Protein AF-A0AAV5STC4-F1 (afdb_monomer_lite)

Foldseek 3Di:
DLVCCVVVLEAEDEAEDEAAPDPCQLVVLLSVLQRYAYYAYAYDDHPPDPQLQDDRNDGQDLCLVSVLSSVLHNYAEYHEHPLVRQCVQPLVSLVNNVVPVLVSPGQHKYKYRHAHDVWDADDDNQWTWTWADDPTGIMTITGHVVCPPPDPDD

Sequence (154 aa):
IINVIKTHKVEELTLVVGRNVTSDKVQFLFQLSSHIRSLHILQQRIKKSDMTHYFLGINGAEWSPIILEMFSKKLDKLFIDNCYYPAYLSDQSIDQLNGELPILGKKLLFSSSCLYPKGLNYMDNDHTVMVTKSAYPDRLNIIHSSRKHEQLEP

Radius of gyration: 14.81 Å; chains: 1; bounding box: 40×27×37 Å

Organism: NCBI:txid358040

Structure (mmCIF, N/CA/C/O backbone):
data_AF-A0AAV5STC4-F1
#
_entry.id   AF-A0AAV5STC4-F1
#
loop_
_atom_site.group_PDB
_atom_site.id
_atom_site.type_symbol
_atom_site.label_atom_id
_atom_site.label_alt_id
_atom_site.label_comp_id
_atom_site.label_asym_id
_atom_site.label_entity_id
_atom_site.label_seq_id
_atom_site.pdbx_PDB_ins_code
_atom_site.Cartn_x
_atom_site.Cartn_y
_atom_site.Cartn_z
_atom_site.occupancy
_atom_site.B_iso_or_equiv
_atom_site.auth_seq_id
_atom_site.auth_comp_id
_atom_site.auth_asym_id
_atom_site.auth_atom_id
_atom_site.pdbx_PDB_model_num
ATOM 1 N N . ILE A 1 1 ? -13.144 -11.340 -12.113 1.00 88.81 1 ILE A N 1
ATOM 2 C CA . ILE A 1 1 ? -12.749 -11.003 -10.720 1.00 88.81 1 ILE A CA 1
ATOM 3 C C . ILE A 1 1 ? -13.740 -10.029 -10.082 1.00 88.81 1 ILE A C 1
ATOM 5 O O . ILE A 1 1 ? -14.435 -10.448 -9.170 1.00 88.81 1 ILE A O 1
ATOM 9 N N . ILE A 1 2 ? -13.901 -8.797 -10.589 1.00 93.56 2 ILE A N 1
ATOM 10 C CA . ILE A 1 2 ? -14.789 -7.782 -9.974 1.00 93.56 2 ILE A CA 1
ATOM 11 C C . ILE A 1 2 ? -16.226 -8.276 -9.735 1.00 93.56 2 ILE A C 1
ATOM 13 O O . ILE A 1 2 ? -16.762 -8.079 -8.650 1.00 93.56 2 ILE A O 1
ATOM 17 N N . ASN A 1 3 ? -16.837 -8.969 -10.701 1.00 94.69 3 ASN A N 1
ATOM 18 C CA . ASN A 1 3 ? -18.195 -9.501 -10.520 1.00 94.69 3 ASN A CA 1
ATOM 19 C C . ASN A 1 3 ? -18.276 -10.515 -9.372 1.00 94.69 3 ASN A C 1
ATOM 21 O O . ASN A 1 3 ? -19.201 -10.451 -8.578 1.00 94.69 3 ASN A O 1
ATOM 25 N N . VAL A 1 4 ? -17.277 -11.392 -9.231 1.00 94.88 4 VAL A N 1
ATOM 26 C CA . VAL A 1 4 ? -17.226 -12.375 -8.136 1.00 94.88 4 VAL A CA 1
ATOM 27 C C . VAL A 1 4 ? -17.127 -11.667 -6.787 1.00 94.88 4 VAL A C 1
ATOM 29 O O . VAL A 1 4 ? -17.877 -12.020 -5.880 1.00 94.88 4 VAL A O 1
ATOM 32 N N . ILE A 1 5 ? -16.272 -10.641 -6.686 1.00 96.44 5 ILE A N 1
ATOM 33 C CA . ILE A 1 5 ? -16.122 -9.816 -5.478 1.00 96.44 5 ILE A CA 1
ATOM 34 C C . ILE A 1 5 ? -17.458 -9.185 -5.090 1.00 96.44 5 ILE A C 1
ATOM 36 O O . ILE A 1 5 ? -17.870 -9.281 -3.938 1.00 96.44 5 ILE A O 1
ATOM 40 N N . LYS A 1 6 ? -18.159 -8.587 -6.060 1.00 94.81 6 LYS A N 1
ATOM 41 C CA . LYS A 1 6 ? -19.464 -7.952 -5.843 1.00 94.81 6 LYS A CA 1
ATOM 42 C C . LYS A 1 6 ? -20.529 -8.958 -5.411 1.00 94.81 6 LYS A C 1
ATOM 44 O O . LYS A 1 6 ? -21.200 -8.736 -4.409 1.00 94.81 6 LYS A O 1
ATOM 49 N N . THR A 1 7 ? -20.674 -10.060 -6.146 1.00 97.12 7 THR A N 1
ATOM 50 C CA . THR A 1 7 ? -21.713 -11.070 -5.900 1.00 97.12 7 THR A CA 1
ATOM 51 C C . THR A 1 7 ? -21.542 -11.747 -4.544 1.00 97.12 7 THR A C 1
ATOM 53 O O . THR A 1 7 ? -22.525 -11.944 -3.837 1.00 97.12 7 THR A O 1
ATOM 56 N N . HIS A 1 8 ? -20.304 -12.061 -4.159 1.00 96.31 8 HIS A N 1
ATOM 57 C CA . HIS A 1 8 ? -20.018 -12.797 -2.925 1.00 96.31 8 HIS A CA 1
ATOM 58 C C . HIS A 1 8 ? -19.614 -11.890 -1.760 1.00 96.31 8 HIS A C 1
ATOM 60 O O . HIS A 1 8 ? -19.283 -12.400 -0.695 1.00 96.31 8 HIS A O 1
ATOM 66 N N . LYS A 1 9 ? -19.642 -10.561 -1.948 1.00 95.31 9 LYS A N 1
ATOM 67 C CA . LYS A 1 9 ? -19.222 -9.566 -0.947 1.00 95.31 9 LYS A CA 1
ATOM 68 C C . LYS A 1 9 ? -17.842 -9.890 -0.363 1.00 95.31 9 LYS A C 1
ATOM 70 O O . LYS A 1 9 ? -17.650 -9.892 0.848 1.00 95.31 9 LYS A O 1
ATOM 75 N N . VAL A 1 10 ? -16.895 -10.210 -1.243 1.00 97.19 10 VAL A N 1
ATOM 76 C CA . VAL A 1 10 ? -15.515 -10.502 -0.842 1.00 97.19 10 VAL A CA 1
ATOM 77 C C . VAL A 1 10 ? -14.919 -9.238 -0.226 1.00 97.19 10 VAL A C 1
ATOM 79 O O . VAL A 1 10 ? -14.908 -8.191 -0.867 1.00 97.19 10 VAL A O 1
ATOM 82 N N . GLU A 1 11 ? -14.430 -9.335 1.008 1.00 97.25 11 GLU A N 1
ATOM 83 C CA . GLU A 1 11 ? -13.796 -8.216 1.717 1.00 97.25 11 GLU A CA 1
ATOM 84 C C . GLU A 1 11 ? -12.265 -8.274 1.656 1.00 97.25 11 GLU A C 1
ATOM 86 O O . GLU A 1 11 ? -11.610 -7.246 1.829 1.00 97.25 11 GLU A O 1
ATOM 91 N N . GLU A 1 12 ? -11.696 -9.447 1.379 1.00 97.06 12 GLU A N 1
ATOM 92 C CA . GLU A 1 12 ? -10.254 -9.687 1.377 1.00 97.06 12 GLU A CA 1
ATOM 93 C C . GLU A 1 12 ? -9.846 -10.462 0.125 1.00 97.06 12 GLU A C 1
ATOM 95 O O . GLU A 1 12 ? -10.503 -11.431 -0.259 1.00 97.06 12 GLU A O 1
ATOM 100 N N . LEU A 1 13 ? -8.779 -10.021 -0.539 1.00 97.25 13 LEU A N 1
ATOM 101 C CA . LEU A 1 13 ? -8.304 -10.632 -1.774 1.00 97.25 13 LEU A CA 1
ATOM 102 C C . LEU A 1 13 ? -6.781 -10.718 -1.790 1.00 97.25 13 LEU A C 1
ATOM 104 O O . LEU A 1 13 ? -6.105 -9.706 -1.622 1.00 97.25 13 LEU A O 1
ATOM 108 N N . THR A 1 14 ? -6.264 -11.898 -2.123 1.00 97.19 14 THR A N 1
ATOM 109 C CA . THR A 1 14 ? -4.853 -12.095 -2.469 1.00 97.19 14 THR A CA 1
ATOM 110 C C . THR A 1 14 ? -4.707 -12.285 -3.975 1.00 97.19 14 THR A C 1
ATOM 112 O O . THR A 1 14 ? -5.398 -13.100 -4.589 1.00 97.19 14 THR A O 1
ATOM 115 N N . LEU A 1 15 ? -3.795 -11.530 -4.581 1.00 95.81 15 LEU A N 1
ATOM 116 C CA . LEU A 1 15 ? -3.429 -11.609 -5.987 1.00 95.81 15 LEU A CA 1
ATOM 117 C C . LEU A 1 15 ? -1.989 -12.087 -6.121 1.00 95.81 15 LEU A C 1
ATOM 119 O O . LEU A 1 15 ? -1.056 -11.364 -5.788 1.00 95.81 15 LEU A O 1
ATOM 123 N N . VAL A 1 16 ? -1.805 -13.273 -6.695 1.00 95.44 16 VAL A N 1
ATOM 124 C CA . VAL A 1 16 ? -0.484 -13.750 -7.114 1.00 95.44 16 VAL A CA 1
ATOM 125 C C 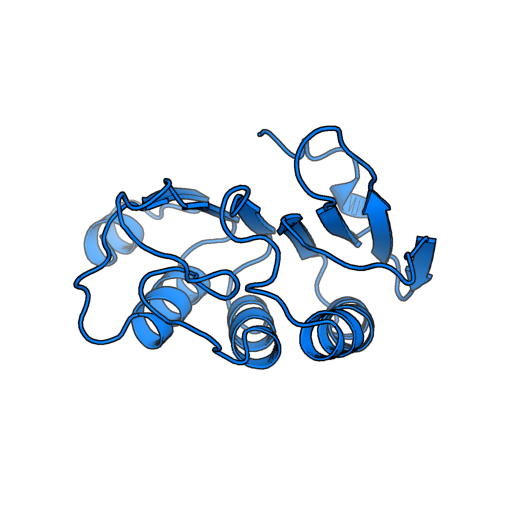. VAL A 1 16 ? -0.289 -13.382 -8.579 1.00 95.44 16 VAL A C 1
ATOM 127 O O . VAL A 1 16 ? -0.989 -13.887 -9.458 1.00 95.44 16 VAL A O 1
ATOM 130 N N . VAL A 1 17 ? 0.634 -12.463 -8.851 1.00 92.50 17 VAL A N 1
ATOM 131 C CA . VAL A 1 17 ? 0.780 -11.831 -10.163 1.00 92.50 17 VAL A CA 1
ATOM 132 C C . VAL A 1 17 ? 2.110 -12.206 -10.798 1.00 92.50 17 VAL A C 1
ATOM 134 O O . VAL A 1 17 ? 3.171 -11.848 -10.306 1.00 92.50 17 VAL A O 1
ATOM 137 N N . GLY A 1 18 ? 2.049 -12.897 -11.935 1.00 89.44 18 GLY A N 1
ATOM 138 C CA . GLY A 1 18 ? 3.185 -13.090 -12.836 1.00 89.44 18 GLY A CA 1
ATOM 139 C C . GLY A 1 18 ? 3.242 -11.992 -13.899 1.00 89.44 18 GLY A C 1
ATOM 140 O O . GLY A 1 18 ? 3.393 -10.806 -13.599 1.00 89.44 18 GLY A O 1
ATOM 141 N N . ARG A 1 19 ? 3.090 -12.382 -15.170 1.00 86.38 19 ARG A N 1
ATOM 142 C CA . ARG A 1 19 ? 2.962 -11.441 -16.291 1.00 86.38 19 ARG A CA 1
ATOM 143 C C . ARG A 1 19 ? 1.540 -10.874 -16.345 1.00 86.38 19 ARG A C 1
ATOM 145 O O . ARG A 1 19 ? 0.597 -11.614 -16.607 1.00 86.38 19 ARG A O 1
ATOM 152 N N . ASN A 1 20 ? 1.395 -9.562 -16.164 1.00 84.69 20 ASN A N 1
ATOM 153 C CA . ASN A 1 20 ? 0.096 -8.892 -16.221 1.00 84.69 20 ASN A CA 1
ATOM 154 C C . ASN A 1 20 ? -0.178 -8.280 -17.607 1.00 84.69 20 ASN A C 1
ATOM 156 O O . ASN A 1 20 ? 0.452 -7.299 -18.008 1.00 84.69 20 ASN A O 1
ATOM 160 N N . VAL A 1 21 ? -1.159 -8.837 -18.318 1.00 86.62 21 VAL A N 1
ATOM 161 C CA . VAL A 1 21 ? -1.604 -8.375 -19.648 1.00 86.62 21 VAL A CA 1
ATOM 162 C C . VAL A 1 21 ? -2.896 -7.550 -19.605 1.00 86.62 21 VAL A C 1
ATOM 164 O O . VAL A 1 21 ? -3.427 -7.198 -20.650 1.00 86.62 21 VAL A O 1
ATOM 167 N N . THR A 1 22 ? -3.395 -7.213 -18.412 1.00 88.38 22 THR A N 1
ATOM 168 C CA . THR A 1 22 ? -4.606 -6.391 -18.247 1.00 88.38 22 THR A CA 1
ATOM 169 C C . THR A 1 22 ? -4.404 -5.018 -18.887 1.00 88.38 22 THR A C 1
ATOM 171 O O . THR A 1 22 ? -3.362 -4.398 -18.663 1.00 88.38 22 THR A O 1
ATOM 174 N N . SER A 1 23 ? -5.376 -4.546 -19.669 1.00 86.00 23 SER A N 1
ATOM 175 C CA . SER A 1 23 ? -5.280 -3.309 -20.456 1.00 86.00 23 SER A CA 1
ATOM 176 C C . SER A 1 23 ? -5.098 -2.074 -19.574 1.00 86.00 23 SER A C 1
ATOM 178 O O . SER A 1 23 ? -4.173 -1.300 -19.792 1.00 86.00 23 SER A O 1
ATOM 180 N N . ASP A 1 24 ? -5.928 -1.941 -18.536 1.00 92.06 24 ASP A N 1
ATOM 181 C CA . ASP A 1 24 ? -5.891 -0.817 -17.600 1.00 92.06 24 ASP A CA 1
ATOM 182 C C . ASP A 1 24 ? -5.687 -1.309 -16.163 1.00 92.06 24 ASP A C 1
ATOM 184 O O . ASP A 1 24 ? -6.613 -1.634 -15.417 1.00 92.06 24 ASP A O 1
ATOM 188 N N . LYS A 1 25 ? -4.412 -1.438 -15.806 1.00 93.94 25 LYS A N 1
ATOM 189 C CA . LYS A 1 25 ? -3.957 -2.013 -14.537 1.00 93.94 25 LYS A CA 1
ATOM 190 C C . LYS A 1 25 ? -4.294 -1.106 -13.355 1.00 93.94 25 LYS A C 1
ATOM 192 O O . LYS A 1 25 ? -4.632 -1.609 -12.288 1.00 93.94 25 LYS A O 1
ATOM 197 N N . VAL A 1 26 ? -4.224 0.211 -13.554 1.00 95.94 26 VAL A N 1
ATOM 198 C CA . VAL A 1 26 ? -4.496 1.207 -12.511 1.00 95.94 26 VAL A CA 1
ATOM 199 C C . VAL A 1 26 ? -5.994 1.278 -12.239 1.00 95.94 26 VAL A C 1
ATOM 201 O O . VAL A 1 26 ? -6.405 1.153 -11.086 1.00 95.94 26 VAL A O 1
ATOM 204 N N . GLN A 1 27 ? -6.830 1.352 -13.283 1.00 96.50 27 GLN A N 1
ATOM 205 C CA . GLN A 1 27 ? -8.281 1.293 -13.091 1.00 96.50 27 GLN A CA 1
ATOM 206 C C . GLN A 1 27 ? -8.717 -0.022 -12.453 1.00 96.50 27 GLN A C 1
ATOM 208 O O . GLN A 1 27 ? -9.617 -0.032 -11.616 1.00 96.50 27 GLN A O 1
ATOM 213 N N . PHE A 1 28 ? -8.057 -1.134 -12.780 1.00 95.88 28 PHE A N 1
ATOM 214 C CA . PHE A 1 28 ? -8.330 -2.401 -12.113 1.00 95.88 28 PHE A CA 1
ATOM 215 C C . PHE A 1 28 ? -8.040 -2.342 -10.603 1.00 95.88 28 PHE A C 1
ATOM 217 O O . PHE A 1 28 ? -8.879 -2.778 -9.814 1.00 95.88 28 PHE A O 1
ATOM 224 N N . LEU A 1 29 ? -6.917 -1.752 -10.176 1.00 97.25 29 LEU A N 1
ATOM 225 C CA . LEU A 1 29 ? -6.619 -1.547 -8.752 1.00 97.25 29 LEU A CA 1
ATOM 226 C C . LEU A 1 29 ? -7.664 -0.661 -8.063 1.00 97.25 29 LEU A C 1
ATOM 228 O O . LEU A 1 29 ? -8.121 -1.004 -6.975 1.00 97.25 29 LEU A O 1
ATOM 232 N N . PHE A 1 30 ? -8.098 0.421 -8.712 1.00 98.25 30 PHE A N 1
ATOM 233 C CA . PHE A 1 30 ? -9.154 1.301 -8.199 1.00 98.25 30 PHE A CA 1
ATOM 234 C C . PHE A 1 30 ? -10.509 0.606 -8.086 1.00 98.25 30 PHE A C 1
ATOM 236 O O . PHE A 1 30 ? -11.264 0.831 -7.135 1.00 98.25 30 PHE A O 1
ATOM 243 N N . GLN A 1 31 ? -10.825 -0.269 -9.039 1.00 97.38 31 GLN A N 1
ATOM 244 C CA . GLN A 1 31 ? -12.013 -1.104 -8.960 1.00 97.38 31 GLN A CA 1
ATOM 245 C C . GLN A 1 31 ? -11.907 -2.074 -7.788 1.00 97.38 31 GLN A C 1
ATOM 247 O O . GLN A 1 31 ? -12.881 -2.222 -7.061 1.00 97.38 31 GLN A O 1
ATOM 252 N N . LEU A 1 32 ? -10.756 -2.702 -7.549 1.00 97.62 32 LEU A N 1
ATOM 253 C CA . LEU A 1 32 ? -10.580 -3.574 -6.387 1.00 97.62 32 LEU A CA 1
ATOM 254 C C . LEU A 1 32 ? -10.754 -2.806 -5.075 1.00 97.62 32 LEU A C 1
ATOM 256 O O . LEU A 1 32 ? -11.613 -3.172 -4.273 1.00 97.62 32 LEU A O 1
ATOM 260 N N . SER A 1 33 ? -10.028 -1.703 -4.893 1.00 98.19 33 SER A N 1
ATOM 261 C CA . SER A 1 33 ? -10.048 -0.900 -3.663 1.00 98.19 33 SER A CA 1
ATOM 262 C C . SER A 1 33 ? -11.387 -0.212 -3.379 1.00 98.19 33 SER A C 1
ATOM 264 O O . SER A 1 33 ? -11.652 0.180 -2.246 1.00 98.19 33 SER A O 1
ATOM 266 N N . SER A 1 34 ? -12.271 -0.105 -4.374 1.00 98.25 34 SER A N 1
ATOM 267 C CA . SER A 1 34 ? -13.665 0.317 -4.174 1.00 98.25 34 SER A CA 1
ATOM 268 C C . SER A 1 34 ? -14.553 -0.758 -3.535 1.00 98.25 34 SER A C 1
ATOM 270 O O . SER A 1 34 ? -15.596 -0.426 -2.978 1.00 98.25 34 SER A O 1
ATOM 272 N N . HIS A 1 35 ? -14.186 -2.040 -3.626 1.00 98.19 35 HIS A N 1
ATOM 273 C CA . HIS A 1 35 ? -15.071 -3.150 -3.248 1.00 98.19 35 HIS A CA 1
ATOM 274 C C . HIS A 1 35 ? -14.557 -3.997 -2.082 1.00 98.19 35 HIS A C 1
ATOM 276 O O . HIS A 1 35 ? -15.383 -4.577 -1.378 1.00 98.19 35 HIS A O 1
ATOM 282 N N . ILE A 1 36 ? -13.248 -4.025 -1.833 1.00 98.12 36 ILE A N 1
ATOM 283 C CA . ILE A 1 36 ? -12.621 -4.830 -0.773 1.00 98.12 36 ILE A CA 1
ATOM 284 C C . ILE A 1 36 ? -12.006 -3.938 0.311 1.00 98.12 36 ILE A C 1
ATOM 286 O O . ILE A 1 36 ? -11.661 -2.785 0.052 1.00 98.12 36 ILE A O 1
ATOM 290 N N . ARG A 1 37 ? -11.857 -4.478 1.522 1.00 97.88 37 ARG A N 1
ATOM 291 C CA . ARG A 1 37 ? -11.165 -3.834 2.648 1.00 97.88 37 ARG A CA 1
ATOM 292 C C . ARG A 1 37 ? -9.702 -4.241 2.749 1.00 97.88 37 ARG A C 1
ATOM 294 O O . ARG A 1 37 ? -8.908 -3.447 3.239 1.00 97.88 37 ARG A O 1
ATOM 301 N N . SER A 1 38 ? -9.339 -5.435 2.287 1.00 98.19 38 SER A N 1
ATOM 302 C CA . SER A 1 38 ? -7.967 -5.941 2.336 1.00 98.19 38 SER A CA 1
ATOM 303 C C . SER A 1 38 ? -7.511 -6.426 0.967 1.00 98.19 38 SER A C 1
ATOM 305 O O . SER A 1 38 ? -8.217 -7.193 0.308 1.00 98.19 38 SER A O 1
ATOM 307 N N . LEU A 1 39 ? -6.329 -5.985 0.545 1.00 98.19 39 LEU A N 1
ATOM 308 C CA . LEU A 1 39 ? -5.686 -6.429 -0.683 1.00 98.19 39 LEU A CA 1
ATOM 309 C C . LEU A 1 39 ? -4.245 -6.838 -0.400 1.00 98.19 39 LEU A C 1
ATOM 311 O O . LEU A 1 39 ? -3.452 -6.037 0.088 1.00 98.19 39 LEU A O 1
ATOM 315 N N . HIS A 1 40 ? -3.900 -8.059 -0.782 1.00 98.00 40 HIS A N 1
ATOM 316 C CA . HIS A 1 40 ? -2.533 -8.561 -0.795 1.00 98.00 40 HIS A CA 1
ATOM 317 C C . HIS A 1 40 ? -2.105 -8.840 -2.232 1.00 98.00 40 HIS A C 1
ATOM 319 O O . HIS A 1 40 ? -2.835 -9.474 -2.992 1.00 98.00 40 HIS A O 1
ATOM 325 N N . ILE A 1 41 ? -0.945 -8.333 -2.636 1.00 97.38 41 ILE A N 1
ATOM 326 C CA . ILE A 1 41 ? -0.399 -8.487 -3.983 1.00 97.38 41 ILE A CA 1
ATOM 327 C C . ILE A 1 41 ? 0.991 -9.097 -3.876 1.00 97.38 41 ILE A C 1
ATOM 329 O O . ILE A 1 41 ? 1.924 -8.437 -3.431 1.00 97.38 41 ILE A O 1
ATOM 333 N N . LEU A 1 42 ? 1.137 -10.323 -4.364 1.00 96.12 42 LEU A N 1
ATOM 334 C CA . LEU A 1 42 ? 2.406 -11.029 -4.470 1.00 96.12 42 LEU A CA 1
ATOM 335 C C . LEU A 1 42 ? 2.891 -11.003 -5.924 1.00 96.12 42 LEU A C 1
ATOM 337 O O . LEU A 1 42 ? 2.361 -11.714 -6.781 1.00 96.12 42 LEU A O 1
ATOM 341 N N . GLN A 1 43 ? 3.909 -10.195 -6.218 1.00 94.38 43 GLN A N 1
ATOM 342 C CA . GLN A 1 43 ? 4.527 -10.113 -7.541 1.00 94.38 43 GLN A CA 1
ATOM 343 C C . GLN A 1 43 ? 5.601 -11.198 -7.696 1.00 94.38 43 GLN A C 1
ATOM 345 O O . GLN A 1 43 ? 6.672 -11.166 -7.091 1.00 94.38 43 GLN A O 1
ATOM 350 N N . GLN A 1 44 ? 5.336 -12.152 -8.583 1.00 93.25 44 GLN A N 1
ATOM 351 C CA . GLN A 1 44 ? 6.293 -13.181 -8.967 1.00 93.25 44 GLN A CA 1
ATOM 352 C C . GLN A 1 44 ? 7.382 -12.605 -9.875 1.00 93.25 44 GLN A C 1
ATOM 354 O O . GLN A 1 44 ? 7.135 -11.711 -10.692 1.00 93.25 44 GLN A O 1
ATOM 359 N N . ARG A 1 45 ? 8.587 -13.176 -9.789 1.00 90.56 45 ARG A N 1
ATOM 360 C CA . ARG A 1 45 ? 9.691 -12.855 -10.698 1.00 90.56 45 ARG A CA 1
ATOM 361 C C . ARG A 1 45 ? 9.312 -13.177 -12.140 1.00 90.56 45 ARG A C 1
ATOM 363 O O . ARG A 1 45 ? 8.929 -14.302 -12.459 1.00 90.56 45 ARG A O 1
ATOM 370 N N . ILE A 1 46 ? 9.534 -12.229 -13.038 1.00 87.25 46 ILE A N 1
ATOM 371 C CA . ILE A 1 46 ? 9.406 -12.436 -14.477 1.00 87.25 46 ILE A CA 1
ATOM 372 C C . ILE A 1 46 ? 10.792 -12.751 -15.037 1.00 87.25 46 ILE A C 1
ATOM 374 O O . ILE A 1 46 ? 11.738 -11.972 -14.912 1.00 87.25 46 ILE A O 1
ATOM 378 N N . LYS A 1 47 ? 10.938 -13.936 -15.639 1.00 72.94 47 LYS A N 1
ATOM 379 C CA . LYS A 1 47 ? 12.184 -14.336 -16.305 1.00 72.94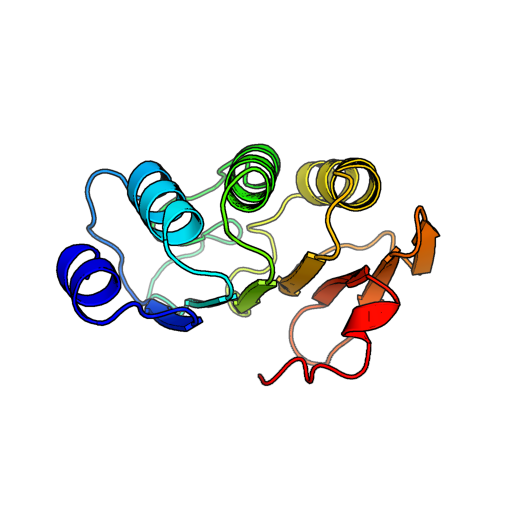 47 LYS A CA 1
ATOM 380 C C . LYS A 1 47 ? 12.455 -13.348 -17.454 1.00 72.94 47 LYS A C 1
ATOM 382 O O . LYS A 1 47 ? 11.602 -13.223 -18.328 1.00 72.94 47 LYS A O 1
ATOM 387 N N . LYS A 1 48 ? 13.649 -12.730 -17.468 1.00 61.00 48 LYS A N 1
ATOM 388 C CA . LYS A 1 48 ? 14.192 -11.793 -18.489 1.00 61.00 48 LYS A CA 1
ATOM 389 C C . LYS A 1 48 ? 13.947 -10.282 -18.306 1.00 61.00 48 LYS A C 1
ATOM 391 O O . LYS A 1 48 ? 14.035 -9.553 -19.288 1.00 61.00 48 LYS A O 1
ATOM 396 N N . SER A 1 49 ? 13.667 -9.784 -17.105 1.00 58.44 49 SER A N 1
ATOM 397 C CA . SER A 1 49 ? 13.579 -8.332 -16.888 1.00 58.44 49 SER A CA 1
ATOM 398 C C . SER A 1 49 ? 14.728 -7.818 -16.015 1.00 58.44 49 SER A C 1
ATOM 400 O O . SER A 1 49 ? 14.749 -8.117 -14.822 1.00 58.44 49 SER A O 1
ATOM 402 N N . ASP A 1 50 ? 15.585 -6.955 -16.561 1.00 65.00 50 ASP A N 1
ATOM 403 C CA . ASP A 1 50 ? 16.483 -6.073 -15.784 1.00 65.00 50 ASP A CA 1
ATOM 404 C C . ASP A 1 50 ? 15.713 -4.894 -15.143 1.00 65.00 50 ASP A C 1
ATOM 406 O O . ASP A 1 50 ? 16.271 -3.865 -14.771 1.00 65.00 50 ASP A O 1
ATOM 410 N N . MET A 1 51 ? 14.386 -5.012 -15.051 1.00 74.62 51 MET A N 1
ATOM 411 C CA . MET A 1 51 ? 13.494 -3.943 -14.626 1.00 74.62 51 MET A CA 1
ATOM 412 C C . MET A 1 51 ? 13.462 -3.868 -13.103 1.00 74.62 51 MET A C 1
ATOM 414 O O . MET A 1 51 ? 12.657 -4.526 -12.460 1.00 74.62 51 MET A O 1
ATOM 418 N N . THR A 1 52 ? 14.334 -3.056 -12.521 1.00 80.56 52 THR A N 1
ATOM 419 C CA . THR A 1 52 ? 14.395 -2.829 -11.068 1.00 80.56 52 THR A CA 1
ATOM 420 C C . THR A 1 52 ? 13.171 -2.088 -10.517 1.00 80.56 52 THR A C 1
ATOM 422 O O . THR A 1 52 ? 12.824 -2.281 -9.354 1.00 80.56 52 THR A O 1
ATOM 425 N N . HIS A 1 53 ? 12.485 -1.306 -11.359 1.00 89.69 53 HIS A N 1
ATOM 426 C CA . HIS A 1 53 ? 11.347 -0.448 -11.000 1.00 89.69 53 HIS A CA 1
ATOM 427 C C . HIS A 1 53 ? 10.001 -1.007 -11.498 1.00 89.69 53 HIS A C 1
ATOM 429 O O . HIS A 1 53 ? 9.111 -0.264 -11.917 1.00 89.69 53 HIS A O 1
ATOM 435 N N . TYR A 1 54 ? 9.867 -2.333 -11.521 1.00 91.50 54 TYR A N 1
ATOM 436 C CA . TYR A 1 54 ? 8.719 -3.023 -12.102 1.00 91.50 54 TYR A CA 1
ATOM 437 C C . TYR A 1 54 ? 7.668 -3.394 -11.057 1.00 91.50 54 TYR A C 1
ATOM 439 O O . TYR A 1 54 ? 7.982 -4.036 -10.057 1.00 91.50 54 TYR A O 1
ATOM 447 N N . PHE A 1 55 ? 6.399 -3.099 -11.337 1.00 94.25 55 PHE A N 1
ATOM 448 C CA . PHE A 1 55 ? 5.271 -3.632 -10.576 1.00 94.25 55 PHE A CA 1
ATOM 449 C C . PHE A 1 55 ? 4.029 -3.779 -11.462 1.00 94.25 55 PHE A C 1
ATOM 451 O O . PHE A 1 55 ? 3.707 -2.899 -12.260 1.00 94.25 55 PHE A O 1
ATOM 458 N N . LEU A 1 56 ? 3.338 -4.922 -11.365 1.00 92.56 56 LEU A N 1
ATOM 459 C CA . LEU A 1 56 ? 2.074 -5.206 -12.061 1.00 92.56 56 LEU A CA 1
ATOM 460 C C . LEU A 1 56 ? 2.081 -5.004 -13.584 1.00 92.56 56 LEU A C 1
ATOM 462 O O . LEU A 1 56 ? 1.019 -4.841 -14.179 1.00 92.56 56 LEU A O 1
ATOM 466 N N . GLY A 1 57 ? 3.230 -5.071 -14.254 1.00 90.31 57 GLY A N 1
ATOM 467 C CA . GLY A 1 57 ? 3.321 -4.853 -15.704 1.00 90.31 57 GLY A CA 1
ATOM 468 C C . GLY A 1 57 ? 3.603 -3.410 -16.104 1.00 90.31 57 GLY A C 1
ATOM 469 O O . GLY A 1 57 ? 3.470 -3.094 -17.283 1.00 90.31 57 GLY A O 1
ATOM 470 N N . ILE A 1 58 ? 3.961 -2.551 -15.148 1.00 91.56 58 ILE A N 1
ATOM 471 C CA . ILE A 1 58 ? 4.355 -1.160 -15.368 1.00 91.56 58 ILE A CA 1
ATOM 472 C C . ILE A 1 58 ? 5.775 -0.980 -14.828 1.00 91.56 58 ILE A C 1
ATOM 474 O O . ILE A 1 58 ? 6.096 -1.473 -13.747 1.00 91.56 58 ILE A O 1
ATOM 478 N N . ASN A 1 59 ? 6.627 -0.297 -15.588 1.00 90.50 59 ASN A N 1
ATOM 479 C CA . ASN A 1 59 ? 7.994 0.025 -15.190 1.00 90.50 59 ASN A CA 1
ATOM 480 C C . ASN A 1 59 ? 8.108 1.532 -14.935 1.00 90.50 59 ASN A C 1
ATOM 482 O O . ASN A 1 59 ? 7.698 2.307 -15.796 1.00 90.50 59 ASN A O 1
ATOM 486 N N . GLY A 1 60 ? 8.662 1.927 -13.786 1.00 89.25 60 GLY A N 1
ATOM 487 C CA . GLY A 1 60 ? 8.905 3.335 -13.442 1.00 89.25 60 GLY A CA 1
ATOM 488 C C . GLY A 1 60 ? 7.633 4.168 -13.253 1.00 89.25 60 GLY A C 1
ATOM 489 O O . GLY A 1 60 ? 7.607 5.329 -13.642 1.00 89.25 60 GLY A O 1
ATOM 490 N N . ALA A 1 61 ? 6.560 3.569 -12.728 1.00 92.56 61 ALA A N 1
ATOM 491 C CA . ALA A 1 61 ? 5.339 4.310 -12.416 1.00 92.56 61 ALA A CA 1
ATOM 492 C C . ALA A 1 61 ? 5.481 5.084 -11.098 1.00 92.56 61 ALA A C 1
ATOM 494 O O . ALA A 1 61 ? 6.096 4.589 -10.154 1.00 92.56 61 ALA A O 1
ATOM 495 N N . GLU A 1 62 ? 4.810 6.229 -10.997 1.00 94.69 62 GLU A N 1
ATOM 496 C CA . GLU A 1 62 ? 4.634 6.939 -9.727 1.00 94.69 62 GLU A CA 1
ATOM 497 C C . GLU A 1 62 ? 3.519 6.272 -8.911 1.00 94.69 62 GLU A C 1
ATOM 499 O O . GLU A 1 62 ? 2.328 6.537 -9.096 1.00 94.69 62 GLU A O 1
ATOM 504 N N . TRP A 1 63 ? 3.899 5.346 -8.029 1.00 97.00 63 TRP A N 1
ATOM 505 C CA . TRP A 1 63 ? 2.947 4.514 -7.283 1.00 97.00 63 TRP A CA 1
ATOM 506 C C . TRP A 1 63 ? 2.294 5.217 -6.098 1.00 97.00 63 TRP A C 1
ATOM 508 O O . TRP A 1 63 ? 1.197 4.823 -5.708 1.00 97.00 63 TRP A O 1
ATOM 518 N N . SER A 1 64 ? 2.922 6.258 -5.551 1.00 98.06 64 SER A N 1
ATOM 519 C CA . SER A 1 64 ? 2.373 7.019 -4.426 1.00 98.06 64 SER A CA 1
ATOM 520 C C . SER A 1 64 ? 0.942 7.541 -4.666 1.00 98.06 64 SER A C 1
ATOM 522 O O . SER A 1 64 ? 0.040 7.106 -3.943 1.00 98.06 64 SER A O 1
ATOM 524 N N . PRO A 1 65 ? 0.654 8.357 -5.707 1.00 98.25 65 PRO A N 1
ATOM 525 C CA . PRO A 1 65 ? -0.706 8.855 -5.949 1.00 98.25 65 PRO A CA 1
ATOM 526 C C . PRO A 1 65 ? -1.719 7.732 -6.217 1.00 98.25 65 PRO A C 1
ATOM 528 O O . PRO A 1 65 ? -2.890 7.854 -5.867 1.00 98.25 65 PRO A O 1
ATOM 531 N N . ILE A 1 66 ? -1.278 6.610 -6.796 1.00 98.50 66 ILE A N 1
ATOM 532 C CA . ILE A 1 66 ? -2.133 5.441 -7.038 1.00 98.50 66 ILE A CA 1
ATOM 533 C C . ILE A 1 66 ? -2.510 4.774 -5.709 1.00 98.50 66 ILE A C 1
ATOM 535 O O . ILE A 1 66 ? -3.678 4.472 -5.485 1.00 98.50 66 ILE A O 1
ATOM 539 N N . ILE A 1 67 ? -1.542 4.551 -4.819 1.00 98.69 67 ILE A N 1
ATOM 540 C CA . ILE A 1 67 ? -1.770 3.924 -3.509 1.00 98.69 67 ILE A CA 1
ATOM 541 C C . ILE A 1 67 ? -2.646 4.822 -2.626 1.00 98.69 67 ILE A C 1
ATOM 543 O O . ILE A 1 67 ? -3.581 4.327 -1.995 1.00 98.69 67 ILE A O 1
ATOM 547 N N . LEU A 1 68 ? -2.405 6.135 -2.626 1.00 98.62 68 LEU A N 1
ATOM 548 C CA . LEU A 1 68 ? -3.236 7.108 -1.911 1.00 98.62 68 LEU A CA 1
ATOM 549 C C . LEU A 1 68 ? -4.690 7.063 -2.394 1.00 98.62 68 LEU A C 1
ATOM 551 O O . LEU A 1 68 ? -5.612 6.945 -1.587 1.00 98.62 68 LEU A O 1
ATOM 555 N N . GLU A 1 69 ? -4.901 7.040 -3.711 1.00 98.44 69 GLU A N 1
ATOM 556 C CA . GLU A 1 69 ? -6.236 6.913 -4.302 1.00 98.44 69 GLU A CA 1
ATOM 557 C C . GLU A 1 69 ? -6.872 5.533 -4.055 1.00 98.44 69 GLU A C 1
ATOM 559 O O . GLU A 1 69 ? -8.092 5.391 -4.004 1.00 98.44 69 GLU A O 1
ATOM 564 N N . MET A 1 70 ? -6.081 4.476 -3.856 1.00 98.69 70 MET A N 1
ATOM 565 C CA . MET A 1 70 ? -6.626 3.197 -3.400 1.00 98.69 70 MET A CA 1
ATOM 566 C C . MET A 1 70 ? -7.163 3.301 -1.969 1.00 98.69 70 MET A C 1
ATOM 568 O O . MET A 1 70 ? -8.259 2.806 -1.700 1.00 98.69 70 MET A O 1
ATOM 572 N N . PHE A 1 71 ? -6.434 3.957 -1.064 1.00 98.62 71 PHE A N 1
ATOM 573 C CA . PHE A 1 71 ? -6.866 4.145 0.321 1.00 98.62 71 PHE A CA 1
ATOM 574 C C . PHE A 1 71 ? -7.984 5.180 0.484 1.00 98.62 71 PHE A C 1
ATOM 576 O O . PHE A 1 71 ? -8.761 5.049 1.430 1.00 98.62 71 PHE A O 1
ATOM 583 N N . SER A 1 72 ? -8.146 6.138 -0.436 1.00 97.44 72 SER A N 1
ATOM 584 C CA . SER A 1 72 ? -9.284 7.079 -0.440 1.00 97.44 72 SER A CA 1
ATOM 585 C C . SER A 1 72 ? -10.644 6.376 -0.618 1.00 97.44 72 SER A C 1
ATOM 587 O O . SER A 1 72 ? -11.695 6.943 -0.318 1.00 97.44 72 SER A O 1
ATOM 589 N N . LYS A 1 73 ? -10.633 5.113 -1.068 1.00 97.56 73 LYS A N 1
ATOM 590 C CA . LYS A 1 73 ? -11.815 4.278 -1.325 1.00 97.56 73 LYS A CA 1
ATOM 591 C C . LYS A 1 73 ? -12.156 3.396 -0.109 1.00 97.56 73 LYS A C 1
ATOM 593 O O . LYS A 1 73 ? -11.987 3.797 1.043 1.00 97.56 73 LYS A O 1
ATOM 598 N N . LYS A 1 74 ? -12.679 2.184 -0.337 1.00 97.69 74 LYS A N 1
ATOM 599 C CA . LYS A 1 74 ? -13.086 1.233 0.717 1.00 97.69 74 LYS A CA 1
ATOM 600 C C . LYS A 1 74 ? -11.893 0.513 1.364 1.00 97.69 74 LYS A C 1
ATOM 602 O O . LYS A 1 74 ? -12.032 -0.008 2.466 1.00 97.69 74 LYS A O 1
ATOM 607 N N . LEU A 1 75 ? -10.737 0.494 0.702 1.00 98.44 75 LEU A N 1
ATOM 608 C CA . LEU A 1 75 ? -9.556 -0.237 1.151 1.00 98.44 75 LEU A CA 1
ATOM 609 C C . LEU A 1 75 ? -9.021 0.287 2.488 1.00 98.44 75 LEU A C 1
ATOM 611 O O . LEU A 1 75 ? -8.821 1.487 2.660 1.00 98.44 75 LEU A O 1
ATOM 615 N N . ASP A 1 76 ? -8.749 -0.634 3.401 1.00 98.06 76 ASP A N 1
ATOM 616 C CA . ASP A 1 76 ? -8.191 -0.375 4.726 1.00 98.06 76 ASP A CA 1
ATOM 617 C C . ASP A 1 76 ? -6.817 -1.026 4.911 1.00 98.06 76 ASP A C 1
ATOM 619 O O . ASP A 1 76 ? -6.014 -0.543 5.711 1.00 98.06 76 ASP A O 1
ATOM 623 N N . LYS A 1 77 ? -6.549 -2.121 4.188 1.00 98.25 77 LYS A N 1
ATOM 624 C CA . LYS A 1 77 ? -5.285 -2.853 4.242 1.00 98.25 77 LYS A CA 1
ATOM 625 C C . LYS A 1 77 ? -4.721 -3.078 2.848 1.00 98.25 77 LYS A C 1
ATOM 627 O O . LYS A 1 77 ? -5.432 -3.557 1.964 1.00 98.25 77 LYS A O 1
ATOM 632 N N . LEU A 1 78 ? -3.440 -2.781 2.675 1.00 98.38 78 LEU A N 1
ATOM 633 C CA . LEU A 1 78 ? -2.708 -3.068 1.451 1.00 98.38 78 LEU A CA 1
ATOM 634 C C . LEU A 1 78 ? -1.350 -3.674 1.782 1.00 98.38 78 LEU A C 1
ATOM 636 O O . LEU A 1 78 ? -0.530 -3.056 2.457 1.00 98.38 78 LEU A O 1
ATOM 640 N N . PHE A 1 79 ? -1.125 -4.864 1.244 1.00 97.12 79 PHE A N 1
ATOM 641 C CA . PHE A 1 79 ? 0.124 -5.597 1.333 1.00 97.12 79 PHE A CA 1
ATOM 642 C C . PHE A 1 79 ? 0.688 -5.800 -0.063 1.00 97.12 79 PHE A C 1
ATOM 644 O O . PHE A 1 79 ? 0.002 -6.342 -0.930 1.00 97.12 79 PHE A O 1
ATOM 651 N N . ILE A 1 80 ? 1.927 -5.372 -0.291 1.00 97.31 80 ILE A N 1
ATOM 652 C CA . ILE A 1 80 ? 2.614 -5.571 -1.566 1.00 97.31 80 ILE A CA 1
ATOM 653 C C . ILE A 1 80 ? 3.942 -6.286 -1.334 1.00 97.31 80 ILE A C 1
ATOM 655 O O . ILE A 1 80 ? 4.889 -5.724 -0.784 1.00 97.31 80 ILE A O 1
ATOM 659 N N . ASP A 1 81 ? 4.024 -7.513 -1.833 1.00 95.06 81 ASP A N 1
ATOM 660 C CA . ASP A 1 81 ? 5.244 -8.303 -1.869 1.00 95.06 81 ASP A CA 1
ATOM 661 C C . ASP A 1 81 ? 5.827 -8.264 -3.268 1.00 95.06 81 ASP A C 1
ATOM 663 O O . ASP A 1 81 ? 5.447 -9.014 -4.169 1.00 95.06 81 ASP A O 1
ATOM 667 N N . ASN A 1 82 ? 6.774 -7.350 -3.442 1.00 94.50 82 ASN A N 1
ATOM 668 C CA . ASN A 1 82 ? 7.487 -7.145 -4.690 1.00 94.50 82 ASN A CA 1
ATOM 669 C C . ASN A 1 82 ? 8.988 -7.380 -4.504 1.00 94.50 82 ASN A C 1
ATOM 671 O O . ASN A 1 82 ? 9.830 -6.578 -4.909 1.00 94.50 82 ASN A O 1
ATOM 675 N N . CYS A 1 83 ? 9.324 -8.499 -3.857 1.00 91.75 83 CYS A N 1
ATOM 676 C CA . CYS A 1 83 ? 10.675 -8.784 -3.378 1.00 91.75 83 CYS A CA 1
ATOM 677 C C . CYS A 1 83 ? 11.742 -8.811 -4.483 1.00 91.75 83 CYS A C 1
ATOM 679 O O . CYS A 1 83 ? 12.915 -8.562 -4.220 1.00 91.75 83 CYS A O 1
ATOM 681 N N . TYR A 1 84 ? 11.348 -9.123 -5.719 1.00 91.62 84 TYR A N 1
ATOM 682 C CA . TYR A 1 84 ? 12.261 -9.168 -6.862 1.00 91.62 84 TYR A CA 1
ATOM 683 C C . TYR A 1 84 ? 12.523 -7.795 -7.489 1.00 91.62 84 TYR A C 1
ATOM 685 O O . TYR A 1 84 ? 13.503 -7.652 -8.219 1.00 91.62 84 TYR A O 1
ATOM 693 N N . TYR A 1 85 ? 11.672 -6.805 -7.209 1.00 93.00 85 TYR A N 1
ATOM 694 C CA . TYR A 1 85 ? 11.718 -5.472 -7.808 1.00 93.00 85 TYR A CA 1
ATOM 695 C C . TYR A 1 85 ? 11.471 -4.377 -6.750 1.00 93.00 85 TYR A C 1
ATOM 697 O O . TYR A 1 85 ? 10.575 -3.553 -6.917 1.00 93.00 85 TYR A O 1
ATOM 705 N N . PRO A 1 86 ? 12.235 -4.342 -5.639 1.00 93.06 86 PRO A N 1
ATOM 706 C CA . PRO A 1 86 ? 11.930 -3.482 -4.491 1.00 93.06 86 PRO A CA 1
ATOM 707 C C . PRO A 1 86 ? 12.071 -1.981 -4.770 1.00 93.06 86 PRO A C 1
ATOM 709 O O . PRO A 1 86 ? 11.531 -1.178 -4.018 1.00 93.06 86 PRO A O 1
ATOM 712 N N . ALA A 1 87 ? 12.758 -1.598 -5.850 1.00 93.62 87 ALA A N 1
ATOM 713 C CA . ALA A 1 87 ? 12.902 -0.206 -6.270 1.00 93.62 87 ALA A CA 1
ATOM 714 C C . ALA A 1 87 ? 11.691 0.313 -7.070 1.00 93.62 87 ALA A C 1
ATOM 716 O O . ALA A 1 87 ? 11.698 1.456 -7.509 1.00 93.62 87 ALA A O 1
ATOM 717 N N . TYR A 1 88 ? 10.637 -0.490 -7.273 1.00 95.25 88 TYR A N 1
ATOM 718 C CA . TYR A 1 88 ? 9.408 -0.013 -7.922 1.00 95.25 88 TYR A CA 1
ATOM 719 C C . TYR A 1 88 ? 8.773 1.176 -7.193 1.00 95.25 88 TYR A C 1
ATOM 721 O O . TYR A 1 88 ? 8.115 1.994 -7.828 1.00 95.25 88 TYR A O 1
ATOM 729 N N . LEU A 1 89 ? 8.977 1.259 -5.878 1.00 95.31 89 LEU A N 1
ATOM 730 C CA . LEU A 1 89 ? 8.595 2.393 -5.061 1.00 95.31 89 LEU A CA 1
ATOM 731 C C . LEU A 1 89 ? 9.827 3.288 -4.895 1.00 95.31 89 LEU A C 1
ATOM 733 O O . LEU A 1 89 ? 10.771 2.914 -4.202 1.00 95.31 89 LEU A O 1
ATOM 737 N N . SER A 1 90 ? 9.833 4.438 -5.572 1.00 94.81 90 SER A N 1
ATOM 738 C CA . SER A 1 90 ? 10.934 5.404 -5.499 1.00 94.81 90 SER A CA 1
ATOM 739 C C . SER A 1 90 ? 11.041 6.031 -4.105 1.00 94.81 90 SER A C 1
ATOM 741 O O . SER A 1 90 ? 10.045 6.120 -3.385 1.00 94.81 90 SER A O 1
ATOM 743 N N . ASP A 1 91 ? 12.221 6.546 -3.745 1.00 95.19 91 ASP A N 1
ATOM 744 C CA . ASP A 1 91 ? 12.417 7.290 -2.490 1.00 95.19 91 ASP A CA 1
ATOM 745 C C . ASP A 1 91 ? 11.411 8.441 -2.348 1.00 95.19 91 ASP A C 1
ATOM 747 O O . ASP A 1 91 ? 10.859 8.645 -1.272 1.00 95.19 91 ASP A O 1
ATOM 751 N N . GLN A 1 92 ? 11.115 9.149 -3.445 1.00 95.75 92 GLN A N 1
ATOM 752 C CA . GLN A 1 92 ? 10.113 10.216 -3.467 1.00 95.75 92 GLN A CA 1
ATOM 753 C C . GLN A 1 92 ? 8.697 9.682 -3.216 1.00 95.75 92 GLN A C 1
ATOM 755 O O . GLN A 1 92 ? 7.942 10.289 -2.460 1.00 95.75 92 GLN A O 1
ATOM 760 N N . SER A 1 93 ? 8.333 8.544 -3.816 1.00 96.62 93 SER A N 1
ATOM 761 C CA . SER A 1 93 ? 7.047 7.899 -3.538 1.00 96.62 93 SER A CA 1
ATOM 762 C C . SER A 1 93 ? 6.945 7.466 -2.071 1.00 96.62 93 SER A C 1
ATOM 764 O O . SER A 1 93 ? 5.883 7.599 -1.472 1.00 96.62 93 SER A O 1
ATOM 766 N N . ILE A 1 94 ? 8.035 6.984 -1.468 1.00 96.88 94 ILE A N 1
ATOM 767 C CA . ILE A 1 94 ? 8.079 6.629 -0.042 1.00 96.88 94 ILE A CA 1
ATOM 768 C C . ILE A 1 94 ? 7.925 7.870 0.832 1.00 96.88 94 ILE A C 1
ATOM 770 O O . ILE A 1 94 ? 7.114 7.841 1.758 1.00 96.88 94 ILE A O 1
ATOM 774 N N . ASP A 1 95 ? 8.669 8.939 0.527 1.00 96.94 95 ASP A N 1
ATOM 775 C CA . ASP A 1 95 ? 8.604 10.246 1.196 1.00 96.94 95 ASP A CA 1
ATOM 776 C C . ASP A 1 95 ? 7.164 10.782 1.198 1.00 96.94 95 ASP A C 1
ATOM 778 O O . ASP A 1 95 ? 6.632 11.164 2.240 1.00 96.94 95 ASP A O 1
ATOM 782 N N . GLN A 1 96 ? 6.489 10.707 0.052 1.00 98.00 96 GLN A N 1
ATOM 783 C CA . GLN A 1 96 ? 5.102 11.134 -0.077 1.00 98.00 96 GLN A CA 1
ATOM 784 C C . GLN A 1 96 ? 4.132 10.237 0.708 1.00 98.00 96 GLN A C 1
ATOM 786 O O . GLN A 1 96 ? 3.308 10.737 1.471 1.00 98.00 96 GLN A O 1
ATOM 791 N N . LEU A 1 97 ? 4.238 8.910 0.579 1.00 98.19 97 LEU A N 1
ATOM 792 C CA . LEU A 1 97 ? 3.343 7.980 1.274 1.00 98.19 97 LEU A CA 1
ATOM 793 C C . LEU A 1 97 ? 3.435 8.104 2.795 1.00 98.19 97 LEU A C 1
ATOM 795 O O . LEU A 1 97 ? 2.413 8.011 3.473 1.00 98.19 97 LEU A O 1
ATOM 799 N N . ASN A 1 98 ? 4.635 8.321 3.337 1.00 96.62 98 ASN A N 1
ATOM 800 C CA . ASN A 1 98 ? 4.815 8.452 4.778 1.00 96.62 98 ASN A CA 1
ATOM 801 C C . ASN A 1 98 ? 4.348 9.798 5.349 1.00 96.62 98 ASN A C 1
ATOM 803 O O . ASN A 1 98 ? 3.992 9.847 6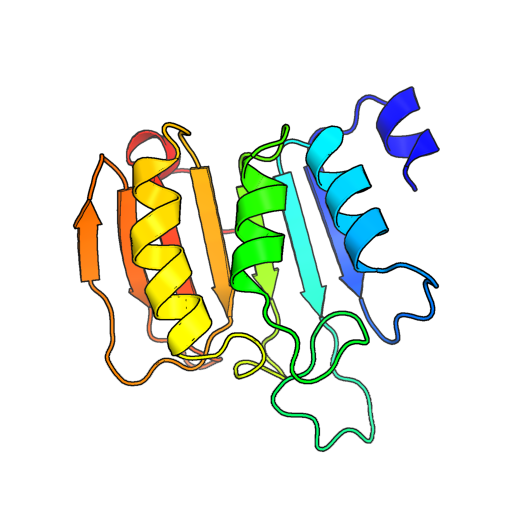.526 1.00 96.62 98 ASN A O 1
ATOM 807 N N . GLY A 1 99 ? 4.296 10.848 4.524 1.00 96.44 99 GLY A N 1
ATOM 808 C CA . GLY A 1 99 ? 3.688 12.126 4.889 1.00 96.44 99 GLY A CA 1
ATOM 809 C C . GLY A 1 99 ? 2.164 12.146 4.733 1.00 96.44 99 GLY A C 1
ATOM 810 O O . GLY A 1 99 ? 1.485 12.807 5.511 1.00 96.44 99 GLY A O 1
ATOM 811 N N . GLU A 1 100 ? 1.612 11.422 3.753 1.00 98.31 100 GLU A N 1
ATOM 812 C CA . GLU A 1 100 ? 0.193 11.544 3.384 1.00 98.31 100 GLU A CA 1
ATOM 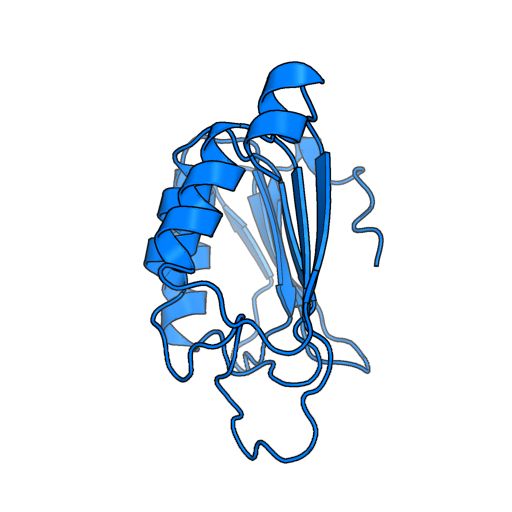813 C C . GLU A 1 100 ? -0.719 10.447 3.957 1.00 98.31 100 GLU A C 1
ATOM 815 O O . GLU A 1 100 ? -1.861 10.730 4.322 1.00 98.31 100 GLU A O 1
ATOM 820 N N . LEU A 1 101 ? -0.256 9.197 4.081 1.00 98.06 101 LEU A N 1
ATOM 821 C CA . LEU A 1 101 ? -1.106 8.119 4.605 1.00 98.06 101 LEU A CA 1
ATOM 822 C C . LEU A 1 101 ? -1.535 8.333 6.070 1.00 98.06 101 LEU A C 1
ATOM 824 O O . LEU A 1 101 ? -2.717 8.119 6.353 1.00 98.06 101 LEU A O 1
ATOM 828 N N . PRO A 1 102 ? -0.659 8.774 6.999 1.00 98.00 102 PRO A N 1
ATOM 829 C CA . PRO A 1 102 ? -1.058 9.005 8.390 1.00 98.00 102 PRO A CA 1
ATOM 830 C C . PRO A 1 102 ? -2.153 10.069 8.561 1.00 98.00 102 PRO A C 1
ATOM 832 O O . PRO A 1 102 ? -3.014 9.933 9.430 1.00 98.00 102 PRO A O 1
ATOM 835 N N . ILE A 1 103 ? -2.161 11.102 7.712 1.00 97.25 103 ILE A N 1
ATOM 836 C CA . ILE A 1 103 ? -3.122 12.218 7.775 1.00 97.25 103 ILE A CA 1
ATOM 837 C C . ILE A 1 103 ? -4.420 11.961 6.996 1.00 97.25 103 ILE A C 1
ATOM 839 O O . ILE A 1 103 ? -5.326 12.791 7.033 1.00 97.25 103 ILE A O 1
ATOM 843 N N . LEU A 1 104 ? -4.566 10.809 6.327 1.00 95.69 104 LEU A N 1
ATOM 844 C CA . LEU A 1 104 ? -5.760 10.470 5.538 1.00 95.69 104 LEU A CA 1
ATOM 845 C C . LEU A 1 104 ? -7.028 10.286 6.403 1.00 95.69 104 LEU A C 1
ATOM 847 O O . LEU A 1 104 ? -8.128 10.108 5.881 1.00 95.69 104 LEU A O 1
ATOM 851 N N . GLY A 1 105 ? -6.892 10.285 7.734 1.00 94.25 105 GLY A N 1
ATOM 852 C CA . GLY A 1 105 ? -8.010 10.129 8.671 1.00 94.25 105 GLY A CA 1
ATOM 853 C C . GLY A 1 105 ? -8.604 8.718 8.692 1.00 94.25 105 GLY A C 1
ATOM 854 O O . GLY A 1 105 ? -9.698 8.507 9.218 1.00 94.25 105 GLY A O 1
ATOM 855 N N . LYS A 1 106 ? -7.898 7.734 8.121 1.00 96.12 106 LYS A N 1
ATOM 856 C CA . LYS A 1 106 ? -8.306 6.327 8.110 1.00 96.12 106 LYS A CA 1
ATOM 857 C C . LYS A 1 106 ? -7.444 5.524 9.063 1.00 96.12 106 LYS A C 1
ATOM 859 O O . LYS A 1 106 ? -6.237 5.695 9.121 1.00 96.12 106 LYS A O 1
ATOM 864 N N . LYS A 1 107 ? -8.064 4.562 9.745 1.00 97.25 107 LYS A N 1
ATOM 865 C CA . LYS A 1 107 ? -7.328 3.506 10.439 1.00 97.25 107 LYS A CA 1
ATOM 866 C C . LYS A 1 107 ? -6.841 2.547 9.366 1.00 97.25 107 LYS A C 1
ATOM 868 O O . LYS A 1 107 ? -7.603 1.650 9.012 1.00 97.25 107 LYS A O 1
ATOM 873 N N . LEU A 1 108 ? -5.650 2.742 8.814 1.00 97.31 108 LEU A N 1
ATOM 874 C CA . LEU A 1 108 ? -5.137 1.908 7.724 1.00 97.31 108 LEU A CA 1
ATOM 875 C C . LEU A 1 108 ? -3.960 1.030 8.148 1.00 97.31 108 LEU A C 1
ATOM 877 O O . LEU A 1 108 ? -3.345 1.229 9.198 1.00 97.31 108 LEU A O 1
ATOM 881 N N . LEU A 1 109 ? -3.685 0.026 7.323 1.00 98.00 109 LEU A N 1
ATOM 882 C CA . LEU A 1 109 ? -2.504 -0.818 7.402 1.00 98.00 109 LEU A CA 1
ATOM 883 C C . LEU A 1 109 ? -1.902 -0.914 5.998 1.00 98.00 109 LEU A C 1
ATOM 885 O O . LEU A 1 109 ? -2.486 -1.504 5.093 1.00 98.00 109 LEU A O 1
ATOM 889 N N . PHE A 1 110 ? -0.721 -0.344 5.818 1.00 98.00 110 PHE A N 1
ATOM 890 C CA . PHE A 1 110 ? 0.045 -0.444 4.587 1.00 98.00 110 PHE A CA 1
ATOM 891 C C . PHE A 1 110 ? 1.384 -1.125 4.860 1.00 98.00 110 PHE A C 1
ATOM 893 O O . PHE A 1 110 ? 2.117 -0.714 5.760 1.00 98.00 110 PHE A O 1
ATOM 900 N N . SER A 1 111 ? 1.700 -2.158 4.082 1.00 96.94 111 SER A N 1
ATOM 901 C CA . SER A 1 111 ? 3.003 -2.818 4.097 1.00 96.94 111 SER A CA 1
ATOM 902 C C . SER A 1 111 ? 3.466 -3.097 2.676 1.00 96.94 111 SER A C 1
ATOM 904 O O . SER A 1 111 ? 2.711 -3.615 1.854 1.00 96.94 111 SER A O 1
ATOM 906 N N . SER A 1 112 ? 4.717 -2.774 2.380 1.00 96.38 112 SER A N 1
ATOM 907 C CA . SER A 1 112 ? 5.260 -2.906 1.036 1.00 96.38 112 SER A CA 1
ATOM 908 C C . SER A 1 112 ? 6.734 -3.262 1.065 1.00 96.38 112 SER A C 1
ATOM 910 O O . SER A 1 112 ? 7.490 -2.645 1.811 1.00 96.38 112 SER A O 1
ATOM 912 N N . SER A 1 113 ? 7.168 -4.178 0.194 1.00 95.06 113 SER A N 1
ATOM 913 C CA . SER A 1 113 ? 8.588 -4.269 -0.171 1.00 95.06 113 SER A CA 1
ATOM 914 C C . SER A 1 113 ? 9.078 -2.909 -0.678 1.00 95.06 113 SER A C 1
ATOM 916 O O . SER A 1 113 ? 8.371 -2.241 -1.433 1.00 95.06 113 SER A O 1
ATOM 918 N N . CYS A 1 114 ? 10.273 -2.497 -0.280 1.00 94.62 114 CYS A N 1
ATOM 919 C CA . CYS A 1 114 ? 10.891 -1.251 -0.708 1.00 94.62 114 CYS A CA 1
ATOM 920 C C . CYS A 1 114 ? 12.420 -1.346 -0.679 1.00 94.62 114 CYS A C 1
ATOM 922 O O . CYS A 1 114 ? 13.002 -2.217 -0.031 1.00 94.62 114 CYS A O 1
ATOM 924 N N . LEU A 1 115 ? 13.077 -0.401 -1.343 1.00 92.94 115 LEU A N 1
ATOM 925 C CA . LEU A 1 115 ? 14.488 -0.100 -1.148 1.00 92.94 115 LEU A CA 1
ATOM 926 C C . LEU A 1 115 ? 14.582 1.350 -0.675 1.00 92.94 115 LEU A C 1
ATOM 928 O O . LEU A 1 115 ? 14.398 2.248 -1.484 1.00 92.94 115 LEU A O 1
ATOM 932 N N . TYR A 1 116 ? 14.838 1.576 0.617 1.00 92.62 116 TYR A N 1
ATOM 933 C CA . TYR A 1 116 ? 14.862 2.929 1.181 1.00 92.62 116 TYR A CA 1
ATOM 934 C C . TYR A 1 116 ? 16.048 3.123 2.137 1.00 92.62 116 TYR A C 1
ATOM 936 O O . TYR A 1 116 ? 16.022 2.638 3.275 1.00 92.62 116 TYR A O 1
ATOM 944 N N . PRO A 1 117 ? 17.116 3.816 1.704 1.00 86.81 117 PRO A N 1
ATOM 945 C CA . PRO A 1 117 ? 18.364 3.890 2.460 1.00 86.81 117 PRO A CA 1
ATOM 946 C C . PRO A 1 117 ? 18.275 4.791 3.695 1.00 86.81 117 PRO A C 1
ATOM 948 O O . PRO A 1 117 ? 18.986 4.547 4.667 1.00 86.81 117 PRO A O 1
ATOM 951 N N . LYS A 1 118 ? 17.400 5.808 3.684 1.00 87.75 118 LYS A N 1
ATOM 952 C CA . LYS A 1 118 ? 17.311 6.804 4.765 1.00 87.75 118 LYS A CA 1
ATOM 953 C C . LYS A 1 118 ? 16.771 6.206 6.075 1.00 87.75 118 LYS A C 1
ATOM 955 O O . LYS A 1 118 ? 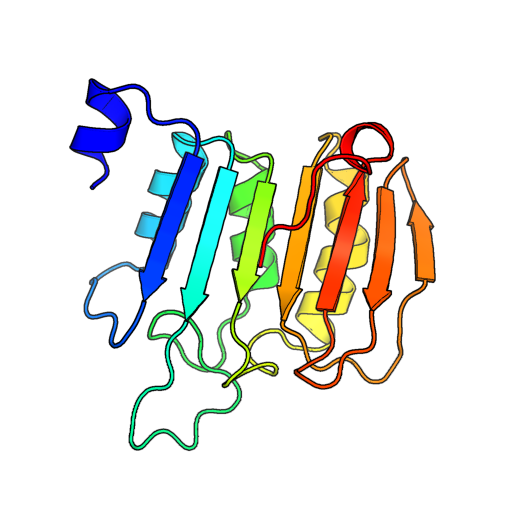17.075 6.719 7.146 1.00 87.75 118 LYS A O 1
ATOM 960 N N . GLY A 1 119 ? 16.027 5.096 5.985 1.00 88.69 119 GLY A N 1
ATOM 961 C CA . GLY A 1 119 ? 15.324 4.482 7.113 1.00 88.69 119 GLY A CA 1
ATOM 962 C C . GLY A 1 119 ? 14.165 5.347 7.621 1.00 88.69 119 GLY A C 1
ATOM 963 O O . GLY A 1 119 ? 14.142 6.554 7.419 1.00 88.69 119 GLY A O 1
ATOM 964 N N . LEU A 1 120 ? 13.183 4.728 8.276 1.00 93.56 120 LEU A N 1
ATOM 965 C CA . LEU A 1 120 ? 12.087 5.427 8.958 1.00 93.56 120 LEU A CA 1
ATOM 966 C C . LEU A 1 120 ? 11.787 4.696 10.263 1.00 93.56 120 LEU A C 1
ATOM 968 O O . LEU A 1 120 ? 11.806 3.463 10.288 1.00 93.56 120 LEU A O 1
ATOM 972 N N . ASN A 1 121 ? 11.504 5.444 11.326 1.00 96.38 121 ASN A N 1
ATOM 973 C CA . ASN A 1 121 ? 10.943 4.915 12.566 1.00 96.38 121 ASN A CA 1
ATOM 974 C C . ASN A 1 121 ? 10.375 6.062 13.411 1.00 96.38 121 ASN A C 1
ATOM 976 O O . ASN A 1 121 ? 11.107 6.711 14.157 1.00 96.38 121 ASN A O 1
ATOM 980 N N . TYR A 1 122 ? 9.085 6.337 13.265 1.00 96.69 122 TYR A N 1
ATOM 981 C CA . TYR A 1 122 ? 8.386 7.353 14.046 1.00 96.69 122 TYR A CA 1
ATOM 982 C C . TYR A 1 122 ? 6.892 7.029 14.153 1.00 96.69 122 TYR A C 1
ATOM 984 O O . TYR A 1 122 ? 6.401 6.028 13.624 1.00 96.69 122 TYR A O 1
ATOM 992 N N . MET A 1 123 ? 6.165 7.871 14.881 1.00 96.75 123 MET A N 1
ATOM 993 C CA . MET A 1 123 ? 4.713 7.813 14.976 1.00 96.75 123 MET A CA 1
ATOM 994 C C . MET A 1 123 ? 4.123 9.155 14.560 1.00 96.75 123 MET A C 1
ATOM 996 O O . MET A 1 123 ? 4.631 10.191 14.980 1.00 96.75 123 MET A O 1
ATOM 1000 N N . ASP A 1 124 ? 3.061 9.120 13.764 1.00 97.31 124 ASP A N 1
ATOM 1001 C CA . ASP A 1 124 ? 2.296 10.297 13.363 1.00 97.31 124 ASP A CA 1
ATOM 1002 C C . ASP A 1 124 ? 0.809 9.946 13.236 1.00 97.31 124 ASP A C 1
ATOM 1004 O O . ASP A 1 124 ? 0.480 8.896 12.694 1.00 97.31 124 ASP A O 1
ATOM 1008 N N . ASN A 1 125 ? -0.087 10.792 13.753 1.00 97.12 125 ASN A N 1
ATOM 1009 C CA . ASN A 1 125 ? -1.546 10.592 13.711 1.00 97.12 125 ASN A CA 1
ATOM 1010 C C . ASN A 1 125 ? -1.996 9.158 14.053 1.00 97.12 125 ASN A C 1
ATOM 1012 O O . ASN A 1 125 ? -2.724 8.523 13.292 1.00 97.12 125 ASN A O 1
ATOM 1016 N N . ASP A 1 126 ? -1.502 8.615 15.169 1.00 97.69 126 ASP A N 1
ATOM 1017 C CA . ASP A 1 126 ? -1.725 7.230 15.611 1.00 97.69 126 ASP A CA 1
ATOM 1018 C C . ASP A 1 126 ? -1.196 6.133 14.670 1.00 97.69 126 ASP A C 1
ATOM 1020 O O . ASP A 1 126 ? -1.425 4.951 14.916 1.00 97.69 126 ASP A O 1
ATOM 1024 N N . HIS A 1 127 ? -0.433 6.470 13.634 1.00 98.00 127 HIS A N 1
ATOM 1025 C CA . HIS A 1 127 ? 0.226 5.520 12.745 1.00 98.00 127 HIS A CA 1
ATOM 1026 C C . HIS A 1 127 ? 1.696 5.368 13.110 1.00 98.00 127 HIS A C 1
ATOM 1028 O O . HIS A 1 127 ? 2.445 6.336 13.185 1.00 98.00 127 HIS A O 1
ATOM 1034 N N . THR A 1 128 ? 2.142 4.132 13.304 1.00 97.31 128 THR A N 1
ATOM 1035 C CA . THR A 1 128 ? 3.570 3.820 13.312 1.00 97.31 128 THR A CA 1
ATOM 1036 C C . THR A 1 128 ? 4.055 3.752 11.870 1.00 97.31 128 THR A C 1
ATOM 1038 O O . THR A 1 128 ? 3.551 2.942 11.093 1.00 97.31 128 THR A O 1
ATOM 1041 N N . VAL A 1 129 ? 5.033 4.592 11.538 1.00 97.31 129 VAL A N 1
ATOM 1042 C CA . VAL A 1 129 ? 5.723 4.613 10.250 1.00 97.31 129 VAL A CA 1
ATOM 1043 C C . VAL A 1 129 ? 7.129 4.084 10.456 1.00 97.31 129 VAL A C 1
ATOM 1045 O O . VAL A 1 129 ? 7.915 4.655 11.214 1.00 97.31 129 VAL A O 1
ATOM 1048 N N . MET A 1 130 ? 7.474 3.001 9.772 1.00 96.44 130 MET A N 1
ATOM 1049 C CA . MET A 1 130 ? 8.805 2.424 9.891 1.00 96.44 130 MET A CA 1
ATOM 1050 C C . MET A 1 130 ? 9.255 1.690 8.638 1.00 96.44 130 MET A C 1
ATOM 1052 O O . MET A 1 130 ? 8.446 1.132 7.902 1.00 96.44 130 MET A O 1
ATOM 1056 N N . VAL A 1 131 ? 10.570 1.636 8.447 1.00 95.56 131 VAL A N 1
ATOM 1057 C CA . VAL A 1 131 ? 11.209 0.715 7.510 1.00 95.56 131 VAL A CA 1
ATOM 1058 C C . VAL A 1 131 ? 11.832 -0.423 8.306 1.00 95.56 131 VAL A C 1
ATOM 1060 O O . VAL A 1 131 ? 12.757 -0.220 9.092 1.00 95.56 131 VAL A O 1
ATOM 1063 N N . THR A 1 132 ? 11.314 -1.633 8.122 1.00 92.12 132 THR A N 1
ATOM 1064 C CA . THR A 1 132 ? 11.824 -2.837 8.783 1.00 92.12 132 THR A CA 1
ATOM 1065 C C . THR A 1 132 ? 12.880 -3.496 7.910 1.00 92.12 132 THR A C 1
ATOM 1067 O O . THR A 1 132 ? 12.602 -3.856 6.766 1.00 92.12 132 THR A O 1
ATOM 1070 N N . LYS A 1 133 ? 14.085 -3.669 8.462 1.00 87.44 133 LYS A N 1
ATOM 1071 C CA . LYS A 1 133 ? 15.170 -4.407 7.810 1.00 87.44 133 LYS A CA 1
ATOM 1072 C C . LYS A 1 133 ? 14.849 -5.898 7.770 1.00 87.44 133 LYS A C 1
ATOM 1074 O O . LYS A 1 133 ? 14.373 -6.457 8.757 1.00 87.44 133 LYS A O 1
ATOM 1079 N N . SER A 1 134 ? 15.125 -6.542 6.643 1.00 78.38 134 SER A N 1
ATOM 1080 C CA . SER A 1 134 ? 14.883 -7.971 6.432 1.00 78.38 134 SER A CA 1
ATOM 1081 C C . SER A 1 134 ? 15.961 -8.563 5.512 1.00 78.38 134 SER A C 1
ATOM 1083 O O . SER A 1 134 ? 16.634 -7.840 4.781 1.00 78.38 134 SER A O 1
ATOM 1085 N N . ALA A 1 135 ? 16.155 -9.888 5.563 1.00 72.69 135 ALA A N 1
ATOM 1086 C CA . ALA A 1 135 ? 17.080 -10.606 4.672 1.00 72.69 135 ALA A CA 1
ATOM 1087 C C . ALA A 1 135 ? 16.646 -10.560 3.190 1.00 72.69 135 ALA A C 1
ATOM 1089 O O . ALA A 1 135 ? 17.455 -10.738 2.282 1.00 72.69 135 ALA A O 1
ATOM 1090 N N . TYR A 1 136 ? 15.361 -10.299 2.965 1.00 69.31 136 TYR A N 1
ATOM 1091 C CA . TYR A 1 136 ? 14.717 -9.978 1.687 1.00 69.31 136 TYR A CA 1
ATOM 1092 C C . TYR A 1 136 ? 14.171 -8.552 1.792 1.00 69.31 136 TYR A C 1
ATOM 1094 O O . TYR A 1 136 ? 14.007 -8.115 2.929 1.00 69.31 136 TYR A O 1
ATOM 1102 N N . PRO A 1 137 ? 13.961 -7.802 0.694 1.00 86.56 137 PRO A N 1
ATOM 1103 C CA . PRO A 1 137 ? 14.092 -6.347 0.736 1.00 86.56 137 PRO A CA 1
ATOM 1104 C C . PRO A 1 137 ? 13.298 -5.705 1.867 1.00 86.56 137 PRO A C 1
ATOM 1106 O O . PRO A 1 137 ? 12.233 -6.194 2.255 1.00 86.56 137 PRO A O 1
ATOM 1109 N N . ASP A 1 138 ? 13.854 -4.607 2.372 1.00 92.94 138 ASP A N 1
ATOM 1110 C CA . ASP A 1 138 ? 13.267 -3.818 3.444 1.00 92.94 138 ASP A CA 1
ATOM 1111 C C . ASP A 1 138 ? 11.775 -3.577 3.213 1.00 92.94 138 ASP A C 1
ATOM 1113 O O . ASP A 1 138 ? 11.297 -3.516 2.078 1.00 92.94 138 ASP A O 1
ATOM 1117 N N . ARG A 1 139 ? 11.025 -3.421 4.300 1.00 94.44 139 ARG A N 1
ATOM 1118 C CA . ARG A 1 139 ? 9.586 -3.182 4.217 1.00 94.44 139 ARG A CA 1
ATOM 1119 C C . ARG A 1 139 ? 9.216 -1.834 4.782 1.00 94.44 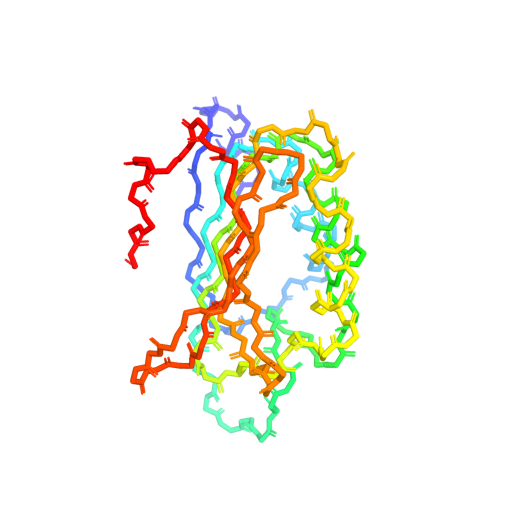139 ARG A C 1
ATOM 1121 O O . ARG A 1 139 ? 9.489 -1.577 5.951 1.00 94.44 139 ARG A O 1
ATOM 1128 N N . LEU A 1 140 ? 8.536 -1.023 3.984 1.00 96.31 140 LEU A N 1
ATOM 1129 C CA . LEU A 1 140 ? 7.819 0.144 4.471 1.00 96.31 140 LEU A CA 1
ATOM 1130 C C . LEU A 1 140 ? 6.535 -0.333 5.143 1.00 96.31 140 LEU A C 1
ATOM 1132 O O . LEU A 1 140 ? 5.749 -1.052 4.530 1.00 96.31 140 LEU A O 1
ATOM 1136 N N . ASN A 1 141 ? 6.329 0.082 6.385 1.00 96.81 141 ASN A N 1
ATOM 1137 C CA . ASN A 1 141 ? 5.142 -0.203 7.173 1.00 96.81 141 ASN A CA 1
ATOM 1138 C C . ASN A 1 141 ? 4.543 1.111 7.676 1.00 96.81 141 ASN A C 1
ATOM 1140 O O . ASN A 1 141 ? 5.244 1.915 8.289 1.00 96.81 141 ASN A O 1
ATOM 1144 N N . ILE A 1 142 ? 3.250 1.310 7.430 1.00 97.56 142 ILE A N 1
ATOM 1145 C CA . ILE A 1 142 ? 2.455 2.427 7.949 1.00 97.56 142 ILE A CA 1
ATOM 1146 C C . ILE A 1 142 ? 1.197 1.822 8.560 1.00 97.56 142 ILE A C 1
ATOM 1148 O O . ILE A 1 142 ? 0.311 1.348 7.851 1.00 97.56 142 ILE A O 1
ATOM 1152 N N . ILE A 1 143 ? 1.158 1.756 9.889 1.00 97.56 143 ILE A N 1
ATOM 1153 C CA . ILE A 1 143 ? 0.189 0.932 10.617 1.00 97.56 143 ILE A CA 1
ATOM 1154 C C . ILE A 1 143 ? -0.484 1.771 11.692 1.00 97.56 143 ILE A C 1
ATOM 1156 O O . ILE A 1 143 ? 0.171 2.200 12.642 1.00 97.56 143 ILE A O 1
ATOM 1160 N N . HIS A 1 144 ? -1.798 1.955 11.577 1.00 97.94 144 HIS A N 1
ATOM 1161 C CA . HIS A 1 144 ? -2.595 2.578 12.629 1.00 97.94 144 HIS A CA 1
ATOM 1162 C C . HIS A 1 144 ? -2.498 1.775 13.937 1.00 97.94 144 HIS A C 1
ATOM 1164 O O . HIS A 1 144 ? -2.525 0.543 13.936 1.00 97.94 144 HIS A O 1
ATOM 1170 N N . SER A 1 145 ? -2.447 2.459 15.076 1.00 96.12 145 SER A N 1
ATOM 1171 C CA . SER A 1 145 ? -2.226 1.893 16.410 1.00 96.12 145 SER A CA 1
ATOM 1172 C C . SER A 1 145 ? -3.224 0.791 16.762 1.00 96.12 145 SER A C 1
ATOM 1174 O O . SER A 1 145 ? -2.837 -0.251 17.290 1.00 96.12 145 SER A O 1
ATOM 1176 N N . SER A 1 146 ? -4.490 0.966 16.373 1.00 96.31 146 SER A N 1
ATOM 1177 C CA . SER A 1 146 ? -5.552 -0.029 16.567 1.00 96.31 146 SER A CA 1
ATOM 1178 C C . SER A 1 146 ? -5.387 -1.310 15.740 1.00 96.31 146 SER A C 1
ATOM 1180 O O . SER A 1 146 ? -6.154 -2.245 15.940 1.00 96.31 146 SER A O 1
ATOM 1182 N N . ARG A 1 147 ? -4.459 -1.339 14.778 1.00 94.19 147 ARG A N 1
ATOM 1183 C CA . ARG A 1 147 ? -4.227 -2.463 13.859 1.00 94.19 147 ARG A CA 1
ATOM 1184 C C . ARG A 1 147 ? -2.913 -3.198 14.116 1.00 94.19 147 ARG A C 1
ATOM 1186 O O . ARG A 1 147 ? -2.602 -4.138 13.402 1.00 94.19 147 ARG A O 1
ATOM 1193 N N . LYS A 1 148 ? -2.146 -2.819 15.146 1.00 88.19 148 LYS A N 1
ATOM 1194 C CA . LYS A 1 148 ? -0.823 -3.405 15.448 1.00 88.19 148 LYS A CA 1
ATOM 1195 C C . LYS A 1 148 ? -0.833 -4.918 15.698 1.00 88.19 148 LYS A C 1
ATOM 1197 O O . LYS A 1 148 ? 0.197 -5.559 15.536 1.00 88.19 148 LYS A O 1
ATOM 1202 N N . HIS A 1 149 ? -1.970 -5.471 16.117 1.00 85.06 149 HIS A N 1
ATOM 1203 C CA . HIS A 1 149 ? -2.142 -6.908 16.357 1.00 85.06 149 HIS A CA 1
ATOM 1204 C C . HIS A 1 149 ? -2.557 -7.687 15.108 1.00 85.06 149 HIS A C 1
ATOM 1206 O O . HIS A 1 149 ? -2.569 -8.916 15.135 1.00 85.06 149 HIS A O 1
ATOM 1212 N N . GLU A 1 150 ? -2.939 -6.992 14.036 1.00 84.62 150 GLU A N 1
ATOM 1213 C CA . GLU A 1 150 ? -3.249 -7.639 12.772 1.00 84.62 150 GLU A CA 1
ATOM 1214 C C . GLU A 1 150 ? -1.929 -8.147 12.192 1.00 84.62 150 GLU A C 1
ATOM 1216 O O . GLU A 1 150 ? -1.028 -7.359 11.894 1.00 84.62 150 GLU A O 1
ATOM 1221 N N . GLN A 1 151 ? -1.784 -9.473 12.116 1.00 62.66 151 GLN A N 1
ATOM 1222 C CA . GLN A 1 151 ? -0.573 -10.072 11.578 1.00 62.66 151 GLN A CA 1
ATOM 1223 C C . GLN A 1 151 ? -0.381 -9.592 10.140 1.00 62.66 151 GLN A C 1
ATOM 1225 O O . GLN A 1 151 ? -1.297 -9.651 9.316 1.00 62.66 151 GLN A O 1
ATOM 1230 N N . LEU A 1 152 ? 0.825 -9.104 9.856 1.00 58.12 152 LEU A N 1
ATOM 1231 C CA . LEU A 1 152 ? 1.307 -8.917 8.498 1.00 58.12 152 LEU A CA 1
ATOM 1232 C C . LEU A 1 152 ? 1.654 -10.321 7.975 1.00 58.12 152 LEU A C 1
ATOM 1234 O O . LEU A 1 152 ? 2.821 -10.701 7.992 1.00 58.12 152 LEU A O 1
ATOM 1238 N N . GLU A 1 153 ? 0.645 -11.139 7.666 1.00 44.00 153 GLU A N 1
ATOM 1239 C CA . GLU A 1 153 ? 0.865 -12.495 7.142 1.00 44.00 153 GLU A CA 1
ATOM 1240 C C . GLU A 1 153 ? 1.639 -12.389 5.807 1.00 44.00 153 GLU A C 1
ATOM 1242 O O . GLU A 1 153 ? 1.206 -11.632 4.930 1.00 44.00 153 GLU A O 1
ATOM 1247 N N . PRO A 1 154 ? 2.801 -13.056 5.676 1.00 43.75 154 PRO A N 1
ATOM 1248 C CA . PRO A 1 154 ? 3.611 -13.066 4.456 1.00 43.75 154 PRO A CA 1
ATOM 1249 C C . PRO A 1 154 ? 3.031 -13.943 3.334 1.00 43.75 154 PRO A C 1
ATOM 1251 O O . PRO A 1 154 ? 2.345 -14.946 3.629 1.00 43.75 154 PRO A O 1
#

Secondary structure (DSSP, 8-state):
-HHHHHHHT--EEEEEESS---S-HHHHHHHHHHH-SEEEEEEPPPTT---TTEETTEES--HHHHHHHHHTTT--EEEEE-TT-GGGS-HHHHHHHHHHTGGGSS--EEEEE---TT--EEEETTEEEEEE--SSS-EEEEEEGGGTTS----

pLDDT: mean 92.39, std 9.64, range [43.75, 98.69]